Protein AF-A0A350CU02-F1 (afdb_monomer_lite)

Radius of gyration: 30.68 Å; chains: 1; bounding box: 96×41×53 Å

Structure (mmCIF, N/CA/C/O backbone):
data_AF-A0A350CU02-F1
#
_entry.id   AF-A0A350CU02-F1
#
loop_
_atom_site.group_PDB
_atom_site.id
_atom_site.type_symbol
_atom_site.label_atom_id
_atom_site.label_alt_id
_atom_site.label_comp_id
_atom_site.label_asym_id
_atom_site.label_entity_id
_atom_site.label_seq_id
_atom_site.pdbx_PDB_ins_code
_atom_site.Cartn_x
_atom_site.Cartn_y
_atom_site.Cartn_z
_atom_site.occupancy
_atom_site.B_iso_or_equiv
_atom_site.auth_seq_id
_atom_site.auth_comp_id
_atom_site.auth_asym_id
_atom_site.auth_atom_id
_atom_site.pdbx_PDB_model_num
ATOM 1 N N . MET A 1 1 ? -53.265 22.457 18.593 1.00 42.56 1 MET A N 1
ATOM 2 C CA . MET A 1 1 ? -52.635 21.120 18.556 1.00 42.56 1 MET A CA 1
ATOM 3 C C . MET A 1 1 ? -51.430 21.184 17.635 1.00 42.56 1 MET A C 1
ATOM 5 O O . MET A 1 1 ? -51.602 21.344 16.436 1.00 42.56 1 MET A O 1
ATOM 9 N N . THR A 1 2 ? -50.226 21.165 18.199 1.00 37.34 2 THR A N 1
ATOM 10 C CA . THR A 1 2 ? -48.947 21.207 17.480 1.00 37.34 2 THR A CA 1
ATOM 11 C C . THR A 1 2 ? -48.520 19.781 17.139 1.00 37.34 2 THR A C 1
ATOM 13 O O . THR A 1 2 ? -48.224 18.988 18.028 1.00 37.34 2 THR A O 1
ATOM 16 N N . LYS A 1 3 ? -48.499 19.420 15.854 1.00 44.91 3 LYS A N 1
ATOM 17 C CA . LYS A 1 3 ? -47.781 18.224 15.399 1.00 44.91 3 LYS A CA 1
ATOM 18 C C . LYS A 1 3 ? -46.429 18.674 14.858 1.00 44.91 3 LYS A C 1
ATOM 20 O O . LYS A 1 3 ? -46.326 19.154 13.737 1.00 44.91 3 LYS A O 1
ATOM 25 N N . THR A 1 4 ? -45.417 18.565 15.709 1.00 41.59 4 THR A N 1
ATOM 26 C CA . THR A 1 4 ? -44.004 18.725 15.365 1.00 41.59 4 THR A CA 1
ATOM 27 C C . THR A 1 4 ? -43.564 17.503 14.562 1.00 41.59 4 THR A C 1
ATOM 29 O O . THR A 1 4 ? -43.417 16.418 15.122 1.00 41.59 4 THR A O 1
ATOM 32 N N . THR A 1 5 ? -43.357 17.657 13.257 1.00 48.44 5 THR A N 1
ATOM 33 C CA . THR A 1 5 ? -42.685 16.646 12.433 1.00 48.44 5 THR A CA 1
ATOM 34 C C . THR A 1 5 ? -41.179 16.814 12.622 1.00 48.44 5 THR A C 1
ATOM 36 O O . THR A 1 5 ? -40.592 17.770 12.120 1.00 48.44 5 THR A O 1
ATOM 39 N N . LYS A 1 6 ? -40.552 15.919 13.395 1.00 43.41 6 LYS A N 1
ATOM 40 C CA . LYS A 1 6 ? -39.087 15.806 13.473 1.00 43.41 6 LYS A CA 1
ATOM 41 C C . LYS A 1 6 ? -38.551 15.347 12.107 1.00 43.41 6 LYS A C 1
ATOM 43 O O . LYS A 1 6 ? -39.029 14.321 11.620 1.00 43.41 6 LYS A O 1
ATOM 48 N N . PRO A 1 7 ? -37.583 16.044 11.489 1.00 43.38 7 PRO A N 1
ATOM 49 C CA . PRO A 1 7 ? -36.891 15.508 10.327 1.00 43.38 7 PRO A CA 1
ATOM 50 C C . PRO A 1 7 ? -36.004 14.329 10.754 1.00 43.38 7 PRO A C 1
ATOM 52 O O . PRO A 1 7 ? -35.369 14.343 11.808 1.00 43.38 7 PRO A O 1
ATOM 55 N N . ASN A 1 8 ? -36.033 13.279 9.939 1.00 47.94 8 ASN A N 1
ATOM 56 C CA . ASN A 1 8 ? -35.307 12.031 10.114 1.00 47.94 8 ASN A CA 1
ATOM 57 C C . ASN A 1 8 ? -33.828 12.228 9.730 1.00 47.94 8 ASN A C 1
ATOM 59 O O . ASN A 1 8 ? -33.473 12.123 8.560 1.00 47.94 8 ASN A O 1
ATOM 63 N N . THR A 1 9 ? -32.980 12.552 10.708 1.00 44.53 9 THR A N 1
ATOM 64 C CA . THR A 1 9 ? -31.542 12.844 10.517 1.00 44.53 9 THR A CA 1
ATOM 65 C C . THR A 1 9 ? -30.651 11.587 10.513 1.00 44.53 9 THR A C 1
ATOM 67 O O . THR A 1 9 ? -29.441 11.697 10.382 1.00 44.53 9 THR A O 1
ATOM 70 N N . ALA A 1 10 ? -31.205 10.376 10.629 1.00 46.06 10 ALA A N 1
ATOM 71 C CA . ALA A 1 10 ? -30.401 9.160 10.815 1.00 46.06 10 ALA A CA 1
ATOM 72 C C . ALA A 1 10 ? -30.003 8.420 9.517 1.00 46.06 10 ALA A C 1
ATOM 74 O O . ALA A 1 10 ? -29.238 7.471 9.584 1.00 46.06 10 ALA A O 1
ATOM 75 N N . ALA A 1 11 ? -30.502 8.824 8.342 1.00 41.50 11 ALA A N 1
ATOM 76 C CA . ALA A 1 11 ? -30.377 8.033 7.104 1.00 41.50 11 ALA A CA 1
ATOM 77 C C . ALA A 1 11 ? -29.343 8.559 6.081 1.00 41.50 11 ALA A C 1
ATOM 79 O O . ALA A 1 11 ? -29.353 8.126 4.934 1.00 41.50 11 ALA A O 1
ATOM 80 N N . GLN A 1 12 ? -28.492 9.523 6.451 1.00 41.00 12 GLN A N 1
ATOM 81 C CA . GLN A 1 12 ? -27.566 10.210 5.525 1.00 41.00 12 GLN A CA 1
ATOM 82 C C . GLN A 1 12 ? -26.077 10.068 5.907 1.00 41.00 12 GLN A C 1
ATOM 84 O O . GLN A 1 12 ? -25.234 10.717 5.298 1.00 41.00 12 GLN A O 1
ATOM 89 N N . ALA A 1 13 ? -25.729 9.240 6.899 1.00 46.25 13 ALA A N 1
ATOM 90 C CA . ALA A 1 13 ? -24.349 9.099 7.394 1.00 46.25 13 ALA A CA 1
ATOM 91 C C . ALA A 1 13 ? -23.612 7.833 6.901 1.00 46.25 13 ALA A C 1
ATOM 93 O O . ALA A 1 13 ? -22.499 7.572 7.338 1.00 46.25 13 ALA A O 1
ATOM 94 N N . GLU A 1 14 ? -24.213 7.053 5.999 1.00 48.22 14 GLU A N 1
ATOM 95 C CA . GLU A 1 14 ? -23.740 5.708 5.615 1.00 48.22 14 GLU A CA 1
ATOM 96 C C . GLU A 1 14 ? -22.737 5.687 4.436 1.00 48.22 14 GLU A C 1
ATOM 98 O O . GLU A 1 14 ? -22.324 4.609 4.026 1.00 48.22 14 GLU A O 1
ATOM 103 N N . ASP A 1 15 ? -22.332 6.833 3.870 1.00 57.03 15 ASP A N 1
ATOM 104 C CA . ASP A 1 15 ? -21.586 6.859 2.587 1.00 57.03 15 ASP A CA 1
ATOM 105 C C . ASP A 1 15 ? -20.176 7.477 2.660 1.00 57.03 15 ASP A C 1
ATOM 107 O O . ASP A 1 15 ? -19.509 7.669 1.645 1.00 57.03 15 ASP A O 1
ATOM 111 N N . ARG A 1 16 ? -19.683 7.802 3.862 1.00 78.94 16 ARG A N 1
ATOM 112 C CA . ARG A 1 16 ? -18.320 8.322 4.053 1.00 78.94 16 ARG A CA 1
ATOM 113 C C . ARG A 1 16 ? -17.484 7.341 4.868 1.00 78.94 16 ARG A C 1
ATOM 115 O O . ARG A 1 16 ? -17.786 7.081 6.028 1.00 78.94 16 ARG A O 1
ATOM 122 N N . LEU A 1 17 ? -16.398 6.852 4.267 1.00 85.69 17 LEU A N 1
ATOM 123 C CA . LEU A 1 17 ? -15.344 6.134 4.984 1.00 85.69 17 LEU A CA 1
ATOM 124 C C . LEU A 1 17 ? -14.683 7.071 6.005 1.00 85.69 17 LEU A C 1
ATOM 126 O O . LEU A 1 17 ? -14.449 8.248 5.713 1.00 85.69 17 LEU A O 1
ATOM 130 N N . LEU A 1 18 ? -14.383 6.535 7.191 1.00 91.06 18 LEU A N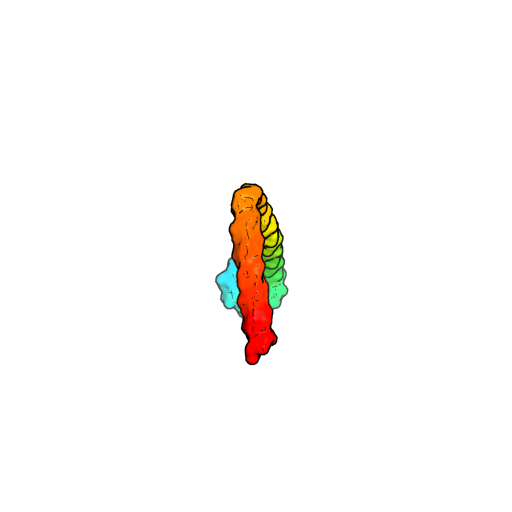 1
ATOM 131 C CA . LEU A 1 18 ? -13.636 7.251 8.225 1.00 91.06 18 LEU A CA 1
ATOM 132 C C . LEU A 1 18 ? -12.255 7.665 7.705 1.00 91.06 18 LEU A C 1
ATOM 134 O O . LEU A 1 18 ? -11.691 7.022 6.822 1.00 91.06 18 LEU A O 1
ATOM 138 N N . THR A 1 19 ? -11.689 8.727 8.261 1.00 92.19 19 THR A N 1
ATOM 139 C CA . THR A 1 19 ? -10.285 9.088 8.031 1.00 92.19 19 THR A CA 1
ATOM 140 C C . THR A 1 19 ? -9.373 8.437 9.073 1.00 92.19 19 THR A C 1
ATOM 142 O O . THR A 1 19 ? -9.821 7.964 10.119 1.00 92.19 19 THR A O 1
ATOM 145 N N . GLU A 1 20 ? -8.062 8.413 8.814 1.00 90.69 20 GLU A N 1
ATOM 146 C CA . GLU A 1 20 ? -7.095 7.861 9.775 1.00 90.69 20 GLU A CA 1
ATOM 147 C C . GLU A 1 20 ? -7.076 8.651 11.096 1.00 90.69 20 GLU A C 1
ATOM 149 O O . GLU A 1 20 ? -6.946 8.066 12.170 1.00 90.69 20 GLU A O 1
ATOM 154 N N . GLU A 1 21 ? -7.244 9.974 11.026 1.00 92.25 21 GLU A N 1
ATOM 155 C CA . GLU A 1 21 ? -7.321 10.846 12.203 1.00 92.25 21 GLU A CA 1
ATOM 156 C C . GLU A 1 21 ? -8.557 10.535 13.049 1.00 92.25 21 GLU A C 1
ATOM 158 O O . GLU A 1 21 ? -8.462 10.449 14.273 1.00 92.25 21 GLU A O 1
ATOM 163 N N . GLU A 1 22 ? -9.697 10.305 12.392 1.00 90.38 22 GLU A N 1
ATOM 164 C CA . GLU A 1 22 ? -10.946 9.926 13.049 1.00 90.38 22 GLU A CA 1
ATOM 165 C C . GLU A 1 22 ? -10.787 8.580 13.768 1.00 90.38 22 GLU A C 1
ATOM 167 O O . GLU A 1 22 ? -11.116 8.492 14.945 1.00 90.38 22 GLU A O 1
ATOM 172 N N . ILE A 1 23 ? -10.189 7.565 13.132 1.00 91.50 23 ILE A N 1
ATOM 173 C CA . ILE A 1 23 ? -9.962 6.253 13.769 1.00 91.50 23 ILE A CA 1
ATOM 174 C C . ILE A 1 23 ? -9.002 6.329 14.953 1.00 91.50 23 ILE A C 1
ATOM 176 O O . ILE A 1 23 ? -9.237 5.669 15.961 1.00 91.50 23 ILE A O 1
ATOM 180 N N . ARG A 1 24 ? -7.936 7.133 14.868 1.00 91.44 24 ARG A N 1
ATOM 181 C CA . ARG A 1 24 ? -6.993 7.302 15.987 1.00 91.44 24 ARG A CA 1
ATOM 182 C C . ARG A 1 24 ? -7.605 8.019 17.187 1.00 91.44 24 ARG A C 1
ATOM 184 O O . ARG A 1 24 ? -7.108 7.850 18.296 1.00 91.44 24 ARG A O 1
ATOM 191 N N . ALA A 1 25 ? -8.624 8.844 16.963 1.00 92.69 25 ALA A N 1
ATOM 192 C CA . ALA A 1 25 ? -9.313 9.574 18.019 1.00 92.69 25 ALA A CA 1
ATOM 193 C C . ALA A 1 25 ? -10.438 8.762 18.688 1.00 92.69 25 ALA A C 1
ATOM 195 O O . ALA A 1 25 ? -10.955 9.195 19.718 1.00 92.69 25 ALA A O 1
ATOM 196 N N . MET A 1 26 ? -10.832 7.618 18.118 1.00 90.94 26 MET A N 1
ATOM 197 C CA . MET A 1 26 ? -11.875 6.754 18.677 1.00 90.94 26 MET A CA 1
ATOM 198 C C . MET A 1 26 ? -11.378 6.001 19.916 1.00 90.94 26 MET A C 1
ATOM 200 O O . MET A 1 26 ? -10.208 5.632 20.008 1.00 90.94 26 MET A O 1
ATOM 204 N N . GLY A 1 27 ? -12.284 5.788 20.873 1.00 91.19 27 GLY A N 1
ATOM 205 C CA . GLY A 1 27 ? -11.999 5.057 22.106 1.00 91.19 27 GLY A CA 1
ATOM 206 C C . GLY A 1 27 ? -11.996 3.538 21.917 1.00 91.19 27 GLY A C 1
ATOM 207 O O . GLY A 1 27 ? -12.425 3.015 20.888 1.00 91.19 27 GLY A O 1
ATOM 208 N N . ASP A 1 28 ? -11.552 2.818 22.948 1.00 90.50 28 ASP A N 1
ATOM 209 C CA . ASP A 1 28 ? -11.459 1.351 22.928 1.00 90.50 28 ASP A CA 1
ATOM 210 C C . ASP A 1 28 ? -12.827 0.668 22.742 1.00 90.50 28 ASP A C 1
ATOM 212 O O . ASP A 1 28 ? -12.905 -0.412 22.158 1.00 90.50 28 ASP A O 1
ATOM 216 N N . GLU A 1 29 ? -13.919 1.295 23.194 1.00 91.25 29 GLU A N 1
ATOM 217 C CA . GLU A 1 29 ? -15.285 0.787 22.995 1.00 91.25 29 GLU A CA 1
ATOM 218 C C . GLU A 1 29 ? -15.722 0.714 21.525 1.00 91.25 29 GLU A C 1
ATOM 220 O O . GLU A 1 29 ? -16.594 -0.085 21.179 1.00 91.25 29 GLU A O 1
ATOM 225 N N . ASP A 1 30 ? -15.103 1.516 20.661 1.00 89.12 30 ASP A N 1
ATOM 226 C CA . ASP A 1 30 ? -15.393 1.578 19.232 1.00 89.12 30 ASP A CA 1
ATOM 227 C C . ASP A 1 30 ? -14.482 0.668 18.398 1.00 89.12 30 ASP A C 1
ATOM 229 O O . ASP A 1 30 ? -14.616 0.604 17.168 1.00 89.12 30 ASP A O 1
ATOM 233 N N . TYR A 1 31 ? -13.558 -0.043 19.053 1.00 92.69 31 TYR A N 1
ATOM 234 C CA . TYR A 1 31 ? -12.594 -0.910 18.393 1.00 92.69 31 TYR A CA 1
ATOM 235 C C . TYR A 1 31 ? -13.295 -1.962 17.528 1.00 92.69 31 TYR A C 1
ATOM 237 O O . TYR A 1 31 ? -14.102 -2.763 18.002 1.00 92.69 31 TYR A O 1
ATOM 245 N N . MET A 1 32 ? -12.947 -1.979 16.240 1.00 93.56 32 MET A N 1
ATOM 246 C CA . MET A 1 32 ? -13.478 -2.908 15.235 1.00 93.56 32 MET A CA 1
ATOM 247 C C . MET A 1 32 ? -14.995 -2.824 15.030 1.00 93.56 32 MET A C 1
ATOM 249 O O . MET A 1 32 ? -15.628 -3.790 14.594 1.00 93.56 32 MET A O 1
ATOM 253 N N . ASN A 1 33 ? -15.590 -1.657 15.275 1.00 92.88 33 ASN A N 1
ATOM 254 C CA . ASN A 1 33 ? -16.963 -1.411 14.859 1.00 92.88 33 ASN A CA 1
ATOM 255 C C . ASN A 1 33 ? -17.097 -1.445 13.310 1.00 92.88 33 ASN A C 1
ATOM 257 O O . ASN A 1 33 ? -16.097 -1.385 12.582 1.00 92.88 33 ASN A O 1
ATOM 261 N N . PRO A 1 34 ? -18.325 -1.539 12.763 1.00 93.62 34 PRO A N 1
ATOM 262 C CA . PRO A 1 34 ? -18.535 -1.647 11.317 1.00 93.62 34 PRO A CA 1
ATOM 263 C C . PRO A 1 34 ? -17.894 -0.521 10.489 1.00 93.62 34 PRO A C 1
ATOM 265 O O . PRO A 1 34 ? -17.421 -0.774 9.381 1.00 93.62 34 PRO A O 1
ATOM 268 N N . ALA A 1 35 ? -17.832 0.699 11.029 1.00 91.88 35 ALA A N 1
ATOM 269 C CA . ALA A 1 35 ? -17.239 1.846 10.348 1.00 91.88 35 ALA A CA 1
ATOM 270 C C . ALA A 1 35 ? -15.704 1.741 10.274 1.00 91.88 35 ALA A C 1
ATOM 272 O O . ALA A 1 35 ? -15.122 1.961 9.210 1.00 91.88 35 ALA A O 1
ATOM 273 N N . GLN A 1 36 ? -15.043 1.328 11.363 1.00 92.12 36 GLN A N 1
ATOM 274 C CA . GLN A 1 36 ? -13.601 1.060 11.363 1.00 92.12 36 GLN A CA 1
ATOM 275 C C . GLN A 1 36 ? -13.247 -0.100 10.427 1.00 92.12 36 GLN A C 1
ATOM 277 O O . GLN A 1 36 ? -12.293 -0.010 9.655 1.00 92.12 36 GLN A O 1
ATOM 282 N N . LEU A 1 37 ? -14.037 -1.179 10.440 1.00 94.44 37 LEU A N 1
ATOM 283 C CA . LEU A 1 37 ? -13.831 -2.320 9.543 1.00 94.44 37 LEU A CA 1
ATOM 284 C C . LEU A 1 37 ? -13.937 -1.919 8.067 1.00 94.44 37 LEU A C 1
ATOM 286 O O . LEU A 1 37 ? -13.136 -2.382 7.252 1.00 94.44 37 LEU A O 1
ATOM 290 N N . ALA A 1 38 ? -14.888 -1.047 7.720 1.00 94.75 38 ALA A N 1
ATOM 291 C CA . ALA A 1 38 ? -15.025 -0.525 6.364 1.00 94.75 38 ALA A CA 1
ATOM 292 C C . ALA A 1 38 ? -13.775 0.255 5.924 1.00 94.75 38 ALA A C 1
ATOM 294 O O . ALA A 1 38 ? -13.263 0.012 4.830 1.00 94.75 38 ALA A O 1
ATOM 295 N N . PHE A 1 39 ? -13.232 1.113 6.796 1.00 94.81 39 PHE A N 1
ATOM 296 C CA . PHE A 1 39 ? -11.972 1.814 6.541 1.00 94.81 39 PHE A CA 1
ATOM 297 C C . PHE A 1 39 ? -10.798 0.854 6.335 1.00 94.81 39 PHE A C 1
ATOM 299 O O . PHE A 1 39 ? -10.087 0.954 5.336 1.00 94.81 39 PHE A O 1
ATOM 306 N N . PHE A 1 40 ? -10.585 -0.091 7.257 1.00 95.94 40 PHE A N 1
ATOM 307 C CA . PHE A 1 40 ? -9.441 -1.000 7.168 1.00 95.94 40 PHE A CA 1
ATOM 308 C C . PHE A 1 40 ? -9.526 -1.891 5.933 1.00 95.94 40 PHE A C 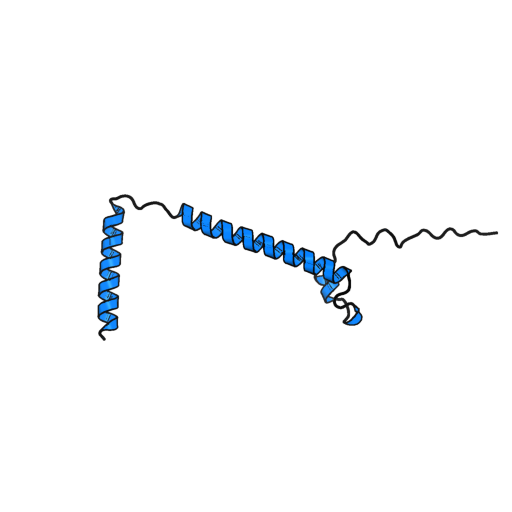1
ATOM 310 O O . PHE A 1 40 ? -8.510 -2.139 5.287 1.00 95.94 40 PHE A O 1
ATOM 317 N N . LYS A 1 41 ? -10.731 -2.331 5.563 1.00 95.81 41 LYS A N 1
ATOM 318 C CA . LYS A 1 41 ? -10.950 -3.081 4.328 1.00 95.81 41 LYS A CA 1
ATOM 319 C C . LYS A 1 41 ? -10.527 -2.274 3.102 1.00 95.81 41 LYS A C 1
ATOM 321 O O . LYS A 1 41 ? -9.778 -2.798 2.281 1.00 95.81 41 LYS A O 1
ATOM 326 N N . ASP A 1 42 ? -10.974 -1.025 2.985 1.00 95.38 42 ASP A N 1
ATOM 327 C CA . ASP A 1 42 ? -10.595 -0.159 1.865 1.00 95.38 42 ASP A CA 1
ATOM 328 C C . ASP A 1 42 ? -9.079 0.098 1.844 1.00 95.38 42 ASP A C 1
ATOM 330 O O . ASP A 1 42 ? -8.422 -0.100 0.820 1.00 95.38 42 ASP A O 1
ATOM 334 N N . ARG A 1 43 ? -8.482 0.404 3.003 1.00 95.56 43 ARG A N 1
ATOM 335 C CA . ARG A 1 43 ? -7.034 0.614 3.137 1.00 95.56 43 ARG A CA 1
ATOM 336 C C . ARG A 1 43 ? -6.222 -0.605 2.695 1.00 95.56 43 ARG A C 1
ATOM 338 O O . ARG A 1 43 ? -5.236 -0.449 1.978 1.00 95.56 43 ARG A O 1
ATOM 345 N N . LEU A 1 44 ? -6.628 -1.810 3.094 1.00 97.00 44 LEU A N 1
ATOM 346 C CA . LEU A 1 44 ? -5.960 -3.053 2.697 1.00 97.00 44 LEU A CA 1
ATOM 347 C C . LEU A 1 44 ? -6.081 -3.310 1.191 1.00 97.00 44 LEU A C 1
ATOM 349 O O . LEU A 1 44 ? -5.099 -3.698 0.565 1.00 97.00 44 LEU A O 1
ATOM 353 N N . GLN A 1 45 ? -7.242 -3.039 0.592 1.00 97.06 45 GLN A N 1
ATOM 354 C CA . GLN A 1 45 ? -7.435 -3.165 -0.856 1.00 97.06 45 GLN A CA 1
ATOM 355 C C . GLN A 1 45 ? -6.589 -2.162 -1.650 1.00 97.06 45 GLN A C 1
ATOM 357 O O . GLN A 1 45 ? -6.094 -2.483 -2.730 1.00 97.06 45 GLN A O 1
ATOM 362 N N . GLN A 1 46 ? -6.412 -0.941 -1.140 1.00 96.44 46 GLN A N 1
ATOM 363 C CA . GLN A 1 46 ? -5.507 0.035 -1.750 1.00 96.44 46 GLN A CA 1
ATOM 364 C C . GLN A 1 46 ? -4.050 -0.440 -1.686 1.00 96.44 46 GLN A C 1
ATOM 366 O O . GLN A 1 46 ? -3.361 -0.404 -2.704 1.00 96.44 46 GLN A O 1
ATOM 371 N N . LEU A 1 47 ? -3.610 -0.945 -0.529 1.00 96.75 47 LEU A N 1
ATOM 372 C CA . LEU A 1 47 ? -2.261 -1.492 -0.350 1.00 96.75 47 LEU A CA 1
ATOM 373 C C . LEU A 1 47 ? -2.003 -2.705 -1.251 1.00 96.75 47 LEU A C 1
ATOM 375 O O . LEU A 1 47 ? -0.930 -2.818 -1.836 1.00 96.75 47 LEU A O 1
ATOM 379 N N . GLU A 1 48 ? -2.988 -3.590 -1.410 1.00 95.31 48 GLU A N 1
ATOM 380 C CA . GLU A 1 48 ? -2.914 -4.716 -2.345 1.00 95.31 48 GLU A CA 1
ATOM 381 C C . GLU A 1 48 ? -2.686 -4.230 -3.784 1.00 95.31 48 GLU A C 1
ATOM 383 O O . GLU A 1 48 ? -1.774 -4.702 -4.466 1.00 95.31 48 GLU A O 1
ATOM 388 N N . LYS A 1 49 ? -3.473 -3.247 -4.240 1.00 95.75 49 LYS A N 1
ATOM 389 C CA . LYS A 1 49 ? -3.333 -2.666 -5.586 1.00 95.75 49 LYS A CA 1
ATOM 390 C C . LYS A 1 49 ? -1.971 -2.007 -5.787 1.00 95.75 49 LYS A C 1
ATOM 392 O O . LYS A 1 49 ? -1.371 -2.173 -6.846 1.00 95.75 49 LYS A O 1
ATOM 397 N N . GLU A 1 50 ? -1.490 -1.266 -4.792 1.00 94.88 50 GLU A N 1
ATOM 398 C CA . GLU A 1 50 ? -0.178 -0.621 -4.832 1.00 94.88 50 GLU A CA 1
ATOM 399 C C . GLU A 1 50 ? 0.950 -1.656 -4.918 1.00 94.88 50 GLU A C 1
ATOM 401 O O . GLU A 1 50 ? 1.835 -1.538 -5.764 1.00 94.88 50 GLU A O 1
ATOM 406 N N . LEU A 1 51 ? 0.879 -2.724 -4.120 1.00 92.19 51 LEU A N 1
ATOM 407 C CA . LEU A 1 51 ? 1.866 -3.801 -4.139 1.00 92.19 51 LEU A CA 1
ATOM 408 C C . LEU A 1 51 ? 1.910 -4.512 -5.498 1.00 92.19 51 LEU A C 1
ATOM 410 O O . LEU A 1 51 ? 2.992 -4.744 -6.039 1.00 92.19 51 LEU A O 1
ATOM 414 N N . LEU A 1 52 ? 0.744 -4.822 -6.071 1.00 91.69 52 LEU A N 1
ATOM 415 C CA . LEU A 1 52 ? 0.646 -5.431 -7.400 1.00 91.69 52 LEU A CA 1
ATOM 416 C C . LEU A 1 52 ? 1.201 -4.510 -8.493 1.00 91.69 52 LEU A C 1
ATOM 418 O O . LEU A 1 52 ? 1.899 -4.980 -9.394 1.00 91.69 52 LEU A O 1
ATOM 422 N N . LYS A 1 53 ? 0.935 -3.202 -8.404 1.00 90.00 53 LYS A N 1
ATOM 423 C CA . LYS A 1 53 ? 1.477 -2.209 -9.336 1.00 90.00 53 LYS A CA 1
ATOM 424 C C . LYS A 1 53 ? 3.008 -2.144 -9.256 1.00 90.00 53 LYS A C 1
ATOM 426 O O . LYS A 1 53 ? 3.666 -2.270 -10.285 1.00 90.00 53 LYS A O 1
ATOM 431 N N . ASN A 1 54 ? 3.568 -2.035 -8.051 1.00 82.56 54 ASN A N 1
ATOM 432 C CA . ASN A 1 54 ? 5.019 -1.970 -7.831 1.00 82.56 54 ASN A CA 1
ATOM 433 C C . ASN A 1 54 ? 5.738 -3.251 -8.299 1.00 82.56 54 ASN A C 1
ATOM 435 O O . ASN A 1 54 ? 6.835 -3.195 -8.862 1.00 82.56 54 ASN A O 1
ATOM 439 N N . ALA A 1 55 ? 5.109 -4.416 -8.111 1.00 78.00 55 ALA A N 1
ATOM 440 C CA . ALA A 1 55 ? 5.622 -5.680 -8.633 1.00 78.00 55 ALA A CA 1
ATOM 441 C C . ALA A 1 55 ? 5.678 -5.690 -10.173 1.00 78.00 55 ALA A C 1
ATOM 443 O O . ALA A 1 55 ? 6.663 -6.157 -10.746 1.00 78.00 55 ALA A O 1
ATOM 444 N N . GLY A 1 56 ? 4.661 -5.133 -10.843 1.00 72.44 56 GLY A N 1
ATOM 445 C CA . GLY A 1 56 ? 4.642 -4.974 -12.300 1.00 72.44 56 GLY A CA 1
ATOM 446 C C . GLY A 1 56 ? 5.729 -4.024 -12.814 1.00 72.44 56 GLY A C 1
ATOM 447 O O . GLY A 1 56 ? 6.467 -4.375 -13.735 1.00 72.44 56 GLY A O 1
ATOM 448 N N . GLU A 1 57 ? 5.897 -2.863 -12.179 1.00 71.06 57 GLU A N 1
ATOM 449 C CA . GLU A 1 57 ? 6.901 -1.860 -12.573 1.00 71.06 57 GLU A CA 1
ATOM 450 C C . GLU A 1 57 ? 8.339 -2.392 -12.474 1.00 71.06 57 GLU A C 1
ATOM 452 O O . GLU A 1 57 ? 9.162 -2.120 -13.345 1.00 71.06 57 GLU A O 1
ATOM 457 N N . THR A 1 58 ? 8.635 -3.239 -11.485 1.00 59.94 58 THR A N 1
ATOM 458 C CA . THR A 1 58 ? 9.965 -3.861 -11.357 1.00 59.94 58 THR A CA 1
ATOM 459 C C . THR A 1 58 ? 10.262 -4.810 -12.524 1.00 59.94 58 THR A C 1
ATOM 461 O O . THR A 1 58 ? 11.384 -4.846 -13.027 1.00 59.94 58 THR A O 1
ATOM 464 N N . THR A 1 59 ? 9.261 -5.562 -13.000 1.00 60.47 59 THR A N 1
ATOM 465 C CA . THR A 1 59 ? 9.445 -6.453 -14.159 1.00 60.47 59 THR A CA 1
ATOM 466 C C . THR A 1 59 ? 9.624 -5.693 -15.466 1.00 60.47 59 THR A C 1
ATOM 468 O O . THR A 1 59 ? 10.421 -6.117 -16.299 1.00 60.47 59 THR A O 1
ATOM 471 N N . GLU A 1 60 ? 8.941 -4.561 -15.636 1.00 61.62 60 GLU A N 1
ATOM 472 C CA . GLU A 1 60 ? 9.098 -3.715 -16.821 1.00 61.62 60 GLU A CA 1
ATOM 473 C C . GLU A 1 60 ? 10.443 -2.974 -16.804 1.00 61.62 60 GLU A C 1
ATOM 475 O O . GLU A 1 60 ? 11.134 -2.954 -17.819 1.00 61.62 60 GLU A O 1
ATOM 480 N N . HIS A 1 61 ? 10.907 -2.498 -15.645 1.00 59.56 61 HIS A N 1
ATOM 481 C CA . HIS A 1 61 ? 12.231 -1.877 -15.528 1.00 59.56 61 HIS A CA 1
ATOM 482 C C . HIS A 1 61 ? 13.383 -2.877 -15.771 1.00 59.56 61 HIS A C 1
ATOM 484 O O . HIS A 1 61 ? 14.397 -2.546 -16.391 1.00 59.56 61 HIS A O 1
ATOM 490 N N . LEU A 1 62 ? 13.207 -4.140 -15.361 1.00 59.62 62 LEU A N 1
ATOM 491 C CA . LEU A 1 62 ? 14.126 -5.235 -15.703 1.00 59.62 62 LEU A CA 1
ATOM 492 C C . LEU A 1 62 ? 14.069 -5.631 -17.189 1.00 59.62 62 LEU A C 1
ATOM 494 O O . LEU A 1 62 ? 15.031 -6.196 -17.702 1.00 59.62 62 LEU A O 1
ATOM 498 N N . ARG A 1 63 ? 12.963 -5.357 -17.891 1.00 58.78 63 ARG A N 1
ATOM 499 C CA . ARG A 1 63 ? 12.826 -5.599 -19.338 1.00 58.78 63 ARG A CA 1
ATOM 500 C C . ARG A 1 63 ? 13.414 -4.467 -20.175 1.00 58.78 63 ARG A C 1
ATOM 502 O O . ARG A 1 63 ? 14.079 -4.753 -21.165 1.00 58.78 63 ARG A O 1
ATOM 509 N N . GLU A 1 64 ? 13.237 -3.211 -19.768 1.00 56.22 64 GLU A N 1
ATOM 510 C CA . GLU A 1 64 ? 13.845 -2.042 -20.429 1.00 56.22 64 GLU A CA 1
ATOM 511 C C . GLU A 1 64 ? 15.379 -2.048 -20.353 1.00 56.22 64 GLU A C 1
ATOM 513 O O . GLU A 1 64 ? 16.045 -1.523 -21.243 1.00 56.22 64 GLU A O 1
ATOM 518 N N . THR A 1 65 ? 15.955 -2.692 -19.335 1.00 51.97 65 THR A N 1
ATOM 519 C CA . THR A 1 65 ? 17.409 -2.868 -19.191 1.00 51.97 65 THR A CA 1
ATOM 520 C C . THR A 1 65 ? 17.978 -4.038 -19.995 1.00 51.97 65 THR A C 1
ATOM 522 O O . THR A 1 65 ? 19.197 -4.191 -20.049 1.00 51.97 65 THR A O 1
ATOM 525 N N . VAL A 1 66 ? 17.150 -4.804 -20.721 1.00 53.75 66 VAL A N 1
ATOM 526 C CA . VAL A 1 66 ? 17.627 -5.742 -21.754 1.00 53.75 66 VAL A CA 1
ATOM 527 C C . VAL A 1 66 ? 17.945 -4.968 -23.040 1.00 53.75 66 VAL A C 1
ATOM 529 O O . VAL A 1 66 ? 17.496 -5.293 -24.138 1.00 53.75 66 VAL A O 1
ATOM 532 N N . LEU A 1 67 ? 18.775 -3.935 -22.918 1.00 57.06 67 LEU A N 1
ATOM 533 C CA . LEU A 1 67 ? 19.708 -3.608 -23.982 1.00 57.06 67 LEU A CA 1
ATOM 534 C C . LEU A 1 67 ? 20.669 -4.789 -24.024 1.00 57.06 67 LEU A C 1
ATOM 536 O O . LEU A 1 67 ? 21.584 -4.884 -23.212 1.00 57.06 67 LEU A O 1
ATOM 540 N N . VAL A 1 68 ? 20.409 -5.740 -24.922 1.00 59.94 68 VAL A N 1
ATOM 541 C CA . VAL A 1 68 ? 21.423 -6.721 -25.311 1.00 59.94 68 VAL A CA 1
ATOM 542 C C . VAL A 1 68 ? 22.666 -5.898 -25.656 1.00 59.94 68 VAL A C 1
ATOM 544 O O . VAL A 1 68 ? 22.576 -5.111 -26.602 1.00 59.94 68 VAL A O 1
ATOM 547 N N . PRO A 1 69 ? 23.774 -6.009 -24.896 1.00 59.59 69 PRO A N 1
ATOM 548 C CA . PRO A 1 69 ? 24.986 -5.282 -25.227 1.00 59.59 69 PRO A CA 1
ATOM 549 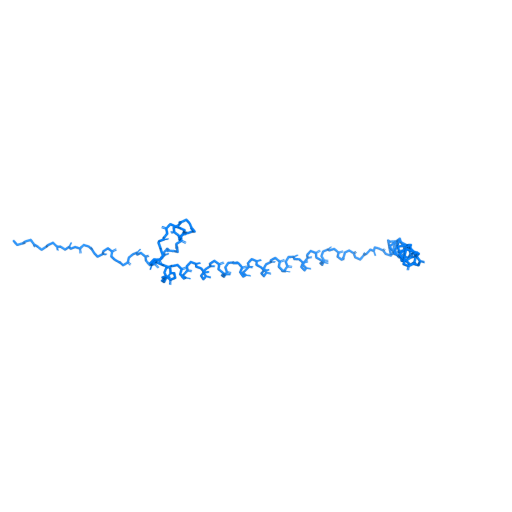C C . PRO A 1 69 ? 25.337 -5.642 -26.666 1.00 59.59 69 PRO A C 1
ATOM 551 O O . PRO A 1 69 ? 25.228 -6.820 -27.049 1.00 59.59 69 PRO A O 1
ATOM 554 N N . ASP A 1 70 ? 25.678 -4.641 -27.478 1.00 63.34 70 ASP A N 1
ATOM 555 C CA . ASP A 1 70 ? 26.118 -4.891 -28.848 1.00 63.34 70 ASP A CA 1
ATOM 556 C C . ASP A 1 70 ? 27.225 -5.965 -28.787 1.00 63.34 70 ASP A C 1
ATOM 558 O O . ASP A 1 70 ? 27.973 -6.021 -27.805 1.00 63.34 70 ASP A O 1
ATOM 562 N N . PRO A 1 71 ? 27.332 -6.885 -29.759 1.00 59.88 71 PRO A N 1
ATOM 563 C CA . PRO A 1 71 ? 28.470 -7.797 -29.873 1.00 59.88 71 PRO A CA 1
ATOM 564 C C . PRO A 1 71 ? 29.845 -7.213 -29.482 1.00 59.88 71 PRO A C 1
ATOM 566 O O . PRO A 1 71 ? 30.669 -7.964 -28.960 1.00 59.88 71 PRO A O 1
ATOM 569 N N . ALA A 1 72 ? 30.082 -5.910 -29.684 1.00 63.16 72 ALA A N 1
ATOM 570 C CA . ALA A 1 72 ? 31.280 -5.206 -29.217 1.00 63.16 72 ALA A CA 1
ATOM 571 C C . ALA A 1 72 ? 31.427 -5.132 -27.678 1.00 63.16 72 ALA A C 1
ATOM 573 O O . ALA A 1 72 ? 32.522 -5.343 -27.162 1.00 63.16 72 ALA A O 1
ATOM 574 N N . ASP A 1 73 ? 30.338 -4.901 -26.946 1.00 68.25 73 ASP A N 1
ATOM 575 C CA . ASP A 1 73 ? 30.323 -4.741 -25.484 1.00 68.25 73 ASP A CA 1
ATOM 576 C C . ASP A 1 73 ? 30.368 -6.090 -24.750 1.00 68.25 73 ASP A C 1
ATOM 578 O O . ASP A 1 73 ? 30.791 -6.186 -23.596 1.00 68.25 73 ASP A O 1
ATOM 582 N N . ARG A 1 74 ? 29.964 -7.170 -25.434 1.00 76.75 74 ARG A N 1
ATOM 583 C CA . ARG A 1 74 ? 29.996 -8.536 -24.892 1.00 76.75 74 ARG A CA 1
ATOM 584 C C . ARG A 1 74 ? 31.407 -8.960 -24.489 1.00 76.75 74 ARG A C 1
ATOM 586 O O . ARG A 1 74 ? 31.578 -9.572 -23.440 1.00 76.75 74 ARG A O 1
ATOM 593 N N . ALA A 1 75 ? 32.403 -8.625 -25.308 1.00 76.38 75 ALA A N 1
ATOM 594 C CA . ALA A 1 75 ? 33.792 -8.981 -25.037 1.00 76.38 75 ALA A CA 1
ATOM 595 C C . ALA A 1 75 ? 34.311 -8.301 -23.759 1.00 76.38 75 ALA A C 1
ATOM 597 O O . ALA A 1 75 ? 34.963 -8.949 -22.945 1.00 76.38 75 ALA A O 1
ATOM 598 N N . THR A 1 76 ? 33.967 -7.026 -23.555 1.00 77.62 76 THR A N 1
ATOM 599 C CA . THR A 1 76 ? 34.347 -6.261 -22.359 1.00 77.62 76 THR A CA 1
ATOM 600 C C . THR A 1 76 ? 33.693 -6.828 -21.100 1.00 77.62 76 THR A C 1
ATOM 602 O O . THR A 1 76 ? 34.372 -7.046 -20.101 1.00 77.62 76 THR A O 1
ATOM 605 N N . ILE A 1 77 ? 32.401 -7.162 -21.162 1.00 75.50 77 ILE A N 1
ATOM 606 C CA . ILE A 1 77 ? 31.664 -7.733 -20.023 1.00 75.50 77 ILE A CA 1
ATOM 607 C C . ILE A 1 77 ? 32.198 -9.128 -19.652 1.00 75.50 77 ILE A C 1
ATOM 609 O O . ILE A 1 77 ? 32.353 -9.447 -18.471 1.00 75.50 77 ILE A O 1
ATOM 613 N N . GLU A 1 78 ? 32.507 -9.971 -20.643 1.00 81.19 78 GLU A N 1
ATOM 614 C CA . GLU A 1 78 ? 33.090 -11.298 -20.403 1.00 81.19 78 GLU A CA 1
ATOM 615 C C . GLU A 1 78 ? 34.509 -11.212 -19.808 1.00 81.19 78 GLU A C 1
ATOM 617 O O . GLU A 1 78 ? 34.857 -12.013 -18.934 1.00 81.19 78 GLU A O 1
ATOM 622 N N . GLU A 1 79 ? 35.317 -10.233 -20.231 1.00 83.00 79 GLU A N 1
ATOM 623 C CA . GLU A 1 79 ? 36.654 -9.986 -19.679 1.00 83.00 79 GLU A CA 1
ATOM 624 C C . GLU A 1 79 ? 36.597 -9.541 -18.210 1.00 83.00 79 GLU A C 1
ATOM 626 O O . GLU A 1 79 ? 37.294 -10.113 -17.363 1.00 83.00 79 GLU A O 1
ATOM 631 N N . GLU A 1 80 ? 35.738 -8.572 -17.885 1.00 81.56 80 GLU A N 1
ATOM 632 C CA . GLU A 1 80 ? 35.555 -8.083 -16.514 1.00 81.56 80 GLU A CA 1
ATOM 633 C C . GLU A 1 80 ? 35.083 -9.201 -15.578 1.00 81.56 80 GLU A C 1
ATOM 635 O O . GLU A 1 80 ? 35.672 -9.424 -14.515 1.00 81.56 80 GLU A O 1
ATOM 640 N N . HIS A 1 81 ? 34.096 -9.988 -16.011 1.00 84.12 81 HIS A N 1
ATOM 641 C CA . HIS A 1 81 ? 33.583 -11.108 -15.227 1.00 84.12 81 HIS A CA 1
ATOM 642 C C . HIS A 1 81 ? 34.655 -12.193 -14.986 1.00 84.12 81 HIS A C 1
ATOM 644 O O . HIS A 1 81 ? 34.749 -12.768 -13.896 1.00 84.12 81 HIS A O 1
ATOM 650 N N . ALA A 1 82 ? 35.523 -12.460 -15.970 1.00 86.62 82 ALA A N 1
ATOM 651 C CA . ALA A 1 82 ? 36.638 -13.395 -15.811 1.00 86.62 82 ALA A CA 1
ATOM 652 C C . ALA A 1 82 ? 37.702 -12.898 -14.810 1.00 86.62 82 ALA A C 1
ATOM 654 O O . ALA A 1 82 ? 38.296 -13.705 -14.081 1.00 86.62 82 ALA A O 1
ATOM 655 N N . LEU A 1 83 ? 37.952 -11.586 -14.755 1.00 84.19 83 LEU A N 1
ATOM 656 C CA . LEU A 1 83 ? 38.865 -10.964 -13.790 1.00 84.19 83 LEU A CA 1
ATOM 657 C C . LEU A 1 83 ? 38.301 -10.992 -12.362 1.00 84.19 83 LEU A C 1
ATOM 659 O O . LEU A 1 83 ? 39.035 -11.309 -11.417 1.00 84.19 83 LEU A O 1
ATOM 663 N N . GLU A 1 84 ? 37.005 -10.731 -12.203 1.00 84.75 84 GLU A N 1
ATOM 664 C CA . GLU A 1 84 ? 36.318 -10.778 -10.910 1.00 84.75 84 GLU A CA 1
ATOM 665 C C . GLU A 1 84 ? 36.334 -12.197 -10.317 1.00 84.75 84 GLU A C 1
ATOM 667 O O . GLU A 1 84 ? 36.724 -12.394 -9.161 1.00 84.75 84 GLU A O 1
ATOM 672 N N . LEU A 1 85 ? 36.046 -13.218 -11.135 1.00 83.88 85 LEU A N 1
ATOM 673 C CA . LEU A 1 85 ? 36.089 -14.621 -10.713 1.00 83.88 85 LEU A CA 1
ATOM 674 C C . LEU A 1 85 ? 37.486 -15.034 -10.211 1.00 83.88 85 LEU A C 1
ATOM 676 O O . LEU A 1 85 ? 37.612 -15.668 -9.161 1.00 83.88 85 LEU A O 1
ATOM 680 N N . ARG A 1 86 ? 38.550 -14.638 -10.928 1.00 85.12 86 ARG A N 1
ATOM 681 C CA . ARG A 1 86 ? 39.945 -14.912 -10.532 1.00 85.12 86 ARG A CA 1
ATOM 682 C C . ARG A 1 86 ? 40.326 -14.235 -9.220 1.00 85.12 86 ARG A C 1
ATOM 684 O O . ARG A 1 86 ? 41.104 -14.799 -8.450 1.00 85.12 86 ARG A O 1
ATOM 691 N N . THR A 1 87 ? 39.815 -13.032 -8.985 1.00 84.81 87 THR A N 1
ATOM 692 C CA . THR A 1 87 ? 40.074 -12.277 -7.755 1.00 84.81 87 THR A CA 1
ATOM 693 C C . THR A 1 87 ? 39.408 -12.966 -6.572 1.00 84.81 87 THR A C 1
ATOM 695 O O . THR A 1 87 ? 40.088 -13.304 -5.604 1.00 84.81 87 THR A O 1
ATOM 698 N N . ARG A 1 88 ? 38.130 -13.329 -6.708 1.00 86.62 88 ARG A N 1
ATOM 699 C CA . ARG A 1 88 ? 37.386 -14.064 -5.680 1.00 86.62 88 ARG A CA 1
ATOM 700 C C . ARG A 1 88 ? 37.998 -15.432 -5.366 1.00 86.62 88 ARG A C 1
ATOM 702 O O . ARG A 1 88 ? 38.056 -15.838 -4.208 1.00 86.62 88 ARG A O 1
ATOM 709 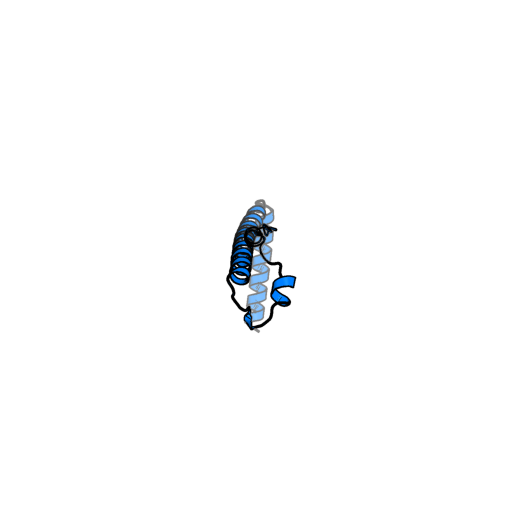N N . ASP A 1 89 ? 38.468 -16.161 -6.377 1.00 81.69 89 ASP A N 1
ATOM 710 C CA . ASP A 1 89 ? 39.126 -17.460 -6.175 1.00 81.69 89 ASP A CA 1
ATOM 711 C C . ASP A 1 89 ? 40.484 -17.330 -5.468 1.00 81.69 89 ASP A C 1
ATOM 713 O O . ASP A 1 89 ? 40.899 -18.248 -4.756 1.00 81.69 89 ASP A O 1
ATOM 717 N N . ARG A 1 90 ? 41.174 -16.194 -5.634 1.00 83.25 90 ARG A N 1
ATOM 718 C CA . ARG A 1 90 ? 42.389 -15.869 -4.879 1.00 83.25 90 ARG A CA 1
ATOM 719 C C . ARG A 1 90 ? 42.055 -15.515 -3.432 1.00 83.25 90 ARG A C 1
ATOM 721 O O . ARG A 1 90 ? 42.709 -16.034 -2.536 1.00 83.25 90 ARG A O 1
ATOM 728 N N . GLU A 1 91 ? 41.026 -14.699 -3.213 1.00 75.25 91 GLU A N 1
ATOM 729 C CA . GLU A 1 91 ? 40.546 -14.327 -1.876 1.00 75.25 91 GLU A CA 1
ATOM 730 C C . GLU A 1 91 ? 40.031 -15.535 -1.085 1.00 75.25 91 GLU A C 1
ATOM 732 O O . GLU A 1 91 ? 40.298 -15.638 0.102 1.00 75.25 91 GLU A O 1
ATOM 737 N N . ARG A 1 92 ? 39.371 -16.505 -1.735 1.00 77.69 92 ARG A N 1
ATOM 738 C CA . ARG A 1 92 ? 38.915 -17.754 -1.090 1.00 77.69 92 AR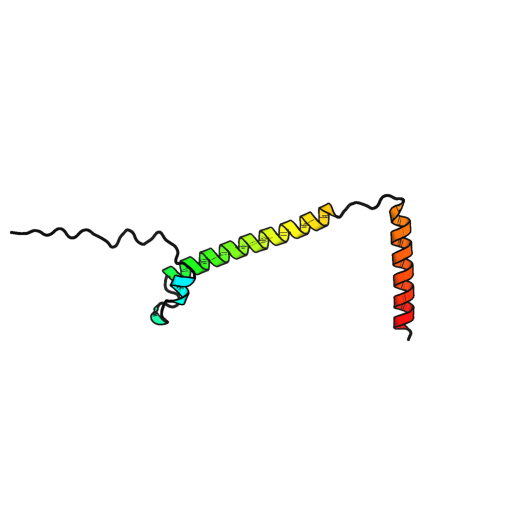G A CA 1
ATOM 739 C C . ARG A 1 92 ? 40.033 -18.735 -0.725 1.00 77.69 92 ARG A C 1
ATOM 741 O O . ARG A 1 92 ? 39.754 -19.714 -0.034 1.00 77.69 92 ARG A O 1
ATOM 748 N N . LYS A 1 93 ? 41.246 -18.554 -1.254 1.00 66.56 93 LYS A N 1
ATOM 749 C CA . LYS A 1 93 ? 42.411 -19.417 -0.986 1.00 66.56 93 LYS A CA 1
ATOM 750 C C . LYS A 1 93 ? 43.374 -18.834 0.056 1.00 66.56 93 LYS A C 1
ATOM 752 O O . LYS A 1 93 ? 44.358 -19.505 0.369 1.00 66.56 93 LYS A O 1
ATOM 757 N N . LEU A 1 94 ? 43.106 -17.626 0.550 1.00 52.22 94 LEU A N 1
ATOM 758 C CA . LEU A 1 94 ? 43.807 -16.972 1.659 1.00 52.22 94 LEU A CA 1
ATOM 759 C C . LEU A 1 94 ? 42.973 -17.086 2.940 1.00 52.22 94 LEU A C 1
ATOM 761 O O . LEU A 1 94 ? 43.605 -17.139 4.016 1.00 52.22 94 LEU A O 1
#

Sequence (94 aa):
MTKTTKPNTAAQAEDRLLTEEEIRAMGDEDYMNPAQLAFFKDRLQQLEKELLKNAGETTEHLRETVLVPDPADRATIEEEHALELRTRDRERKL

pLDDT: mean 75.75, std 18.4, range [37.34, 97.06]

Secondary structure (DSSP, 8-state):
--------TTSS-SS-PPPHHHHHHS-GGGTT-HHHHHHHHHHHHHHHHHHHHHHHHHHHHHHHT-----HHHHHHH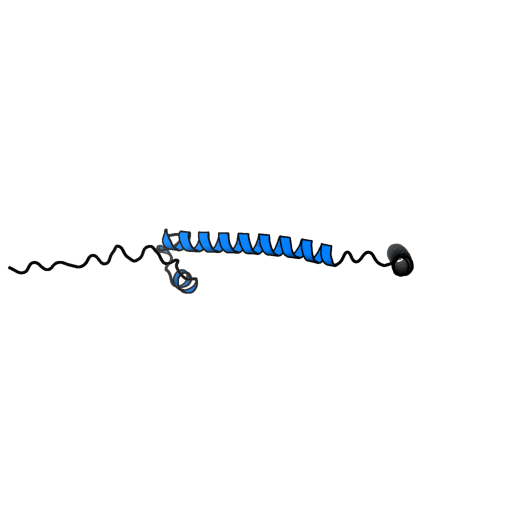HHHHHHHHHHHHHHTT-

Foldseek 3Di:
DDDDDDDDPPPPPPPDQDDPVRVVPDDPVCPPPPSVVVNVVVVVVVVVVVVVVVVVVVVVVVVVVPPVPPPVVVVVVVVVVVVVVVVVVVVVVD